Protein AF-U4Q9U6-F1 (afdb_monomer_lite)

Secondary structure (DSSP, 8-state):
-HHHHHHHHHHHHHHHHHHHHH-SSS----EE-SS--TTS-HHHHHTT-SS-EEEE---TT--THHHHHHHHHHHHTTTS--EEEEE-SS--SSSSS-PPPPGGGS--TTSPPGGGTS---GGG--

InterPro domains:
  IPR003476 Glycoside hydrolase, family 42 [PTHR36447] (1-100)
  IPR013529 Glycoside hydrolase, family 42, N-terminal [PF02449] (2-102)
  IPR017853 Glycoside hydrolase superfamily [SSF51445] (2-108)

Radius of gyration: 16.62 Å; chains: 1; bounding box: 38×32×39 Å

pLDDT: mean 76.42, std 20.04, range [26.92, 95.5]

Foldseek 3Di:
DPVQQVVVLVVLVVVVVVVCVVPVQDFDEDEDEADDPPRHDLLVNLVRGRAYEYEDDADPPHDPVRVVVVCVVSCVSPVDDHHDPYDDQFFDDPDPDTHGDDPCVQPPPPDDRVVVVNPPPPPPRD

Sequence (126 aa):
MRFQSESLQNLFKMEKQIIKKHDSETPVTTNFHSLPNKMIDYQKWAKDQDIISYDSYPTYDAPTYKPAFLYDLMRSLKHQPFMLMESAPSQVNWQPYSPLRDLDKWRQPNCRPWWLMVQIPFNSFN

Organism: NCBI:txid1226335

Structure (mmCIF, N/CA/C/O backbone):
data_AF-U4Q9U6-F1
#
_entry.id   AF-U4Q9U6-F1
#
loop_
_atom_site.group_PDB
_atom_site.id
_atom_site.type_symbol
_atom_site.label_atom_id
_atom_site.label_alt_id
_atom_site.label_comp_id
_atom_site.label_asym_id
_atom_site.label_entity_id
_atom_site.label_seq_id
_atom_site.pdbx_PDB_ins_code
_atom_site.Cartn_x
_atom_site.Cartn_y
_atom_site.Cartn_z
_atom_site.occupancy
_atom_site.B_iso_or_equiv
_atom_site.auth_seq_id
_atom_site.auth_comp_id
_atom_site.auth_asym_id
_atom_site.auth_atom_id
_atom_site.pdbx_PDB_model_num
ATOM 1 N N . MET A 1 1 ? 13.222 6.110 7.946 1.00 74.69 1 MET A N 1
ATOM 2 C CA . MET A 1 1 ? 13.243 7.306 8.824 1.00 74.69 1 MET A CA 1
ATOM 3 C C . MET A 1 1 ? 12.017 7.243 9.723 1.00 74.69 1 MET A C 1
ATOM 5 O O . MET A 1 1 ? 10.919 7.241 9.190 1.00 74.69 1 MET A O 1
ATOM 9 N N . ARG A 1 2 ? 12.169 7.101 11.048 1.00 83.62 2 ARG A N 1
ATOM 10 C CA . ARG A 1 2 ? 11.026 6.794 11.938 1.00 83.62 2 ARG A CA 1
ATOM 11 C C . ARG A 1 2 ? 10.046 7.962 12.071 1.00 83.62 2 ARG A C 1
ATOM 13 O O . ARG A 1 2 ? 8.875 7.796 11.764 1.00 83.62 2 ARG A O 1
ATOM 20 N N . PHE A 1 3 ? 10.551 9.145 12.419 1.00 89.12 3 PHE A N 1
ATOM 21 C CA . PHE A 1 3 ? 9.732 10.343 12.629 1.00 89.12 3 PHE A CA 1
ATOM 22 C C . PHE A 1 3 ? 8.838 10.682 11.425 1.00 89.12 3 PHE A C 1
ATOM 24 O O . PHE A 1 3 ? 7.641 10.871 11.582 1.00 89.12 3 PHE A O 1
ATOM 31 N N . GLN A 1 4 ? 9.391 10.686 10.209 1.00 88.94 4 GLN A N 1
ATOM 32 C CA . GLN A 1 4 ? 8.625 11.002 8.998 1.00 88.94 4 GLN A CA 1
ATOM 33 C C . GLN A 1 4 ? 7.482 10.005 8.750 1.00 88.94 4 GLN A C 1
ATOM 35 O O . GLN A 1 4 ? 6.357 10.419 8.472 1.00 88.94 4 GLN A O 1
ATOM 40 N N . SER A 1 5 ? 7.759 8.704 8.892 1.00 88.94 5 SER A N 1
ATOM 41 C CA . SER A 1 5 ? 6.745 7.654 8.749 1.00 88.94 5 SER A CA 1
ATOM 42 C C . SER A 1 5 ? 5.615 7.817 9.766 1.00 88.94 5 SER A C 1
ATOM 44 O O . SER A 1 5 ? 4.462 7.556 9.439 1.00 88.94 5 SER A O 1
ATOM 46 N N . GLU A 1 6 ? 5.940 8.218 10.997 1.00 91.25 6 GLU A N 1
ATOM 47 C CA . GLU A 1 6 ? 4.964 8.421 12.072 1.00 91.25 6 GLU A CA 1
ATOM 48 C C . GLU A 1 6 ? 4.131 9.683 11.869 1.00 91.25 6 GLU A C 1
ATOM 50 O O . GLU A 1 6 ? 2.918 9.643 12.048 1.00 91.25 6 GLU A O 1
ATOM 55 N N . SER A 1 7 ? 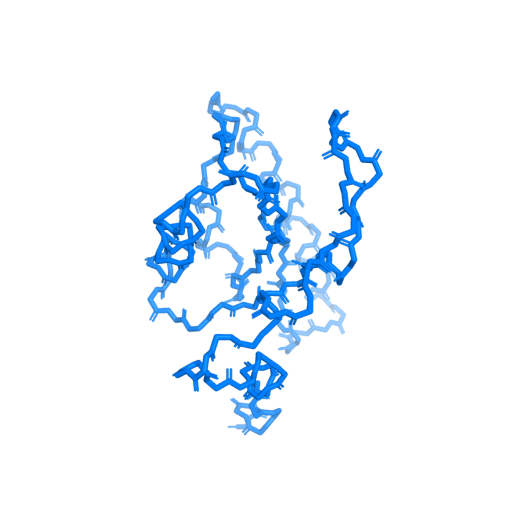4.747 10.779 11.427 1.00 92.69 7 SER A N 1
ATOM 56 C CA . SER A 1 7 ? 4.030 12.016 11.110 1.00 92.69 7 SER A CA 1
ATOM 57 C C . SER A 1 7 ? 3.007 11.810 9.989 1.00 92.69 7 SER A C 1
ATOM 59 O O . SER A 1 7 ? 1.859 12.226 10.129 1.00 92.69 7 SER A O 1
ATOM 61 N N . LEU A 1 8 ? 3.382 11.102 8.916 1.00 91.94 8 LEU A N 1
ATOM 62 C CA . LEU A 1 8 ? 2.454 10.744 7.835 1.00 91.94 8 LEU A CA 1
ATOM 63 C C . LEU A 1 8 ? 1.349 9.789 8.323 1.00 91.94 8 LEU A C 1
ATOM 65 O O . LEU A 1 8 ? 0.185 9.955 7.970 1.00 91.94 8 LEU A O 1
ATOM 69 N N . GLN A 1 9 ? 1.692 8.823 9.180 1.00 92.00 9 GLN A N 1
ATOM 70 C CA . GLN A 1 9 ? 0.720 7.887 9.753 1.00 92.00 9 GLN A CA 1
ATOM 71 C C . GLN A 1 9 ? -0.311 8.607 10.630 1.00 92.00 9 GLN A C 1
ATOM 73 O O . GLN A 1 9 ? -1.495 8.275 10.608 1.00 92.00 9 GLN A O 1
ATOM 78 N N . ASN A 1 10 ? 0.126 9.598 11.406 1.00 93.31 10 ASN A N 1
ATOM 79 C CA . ASN A 1 10 ? -0.758 10.403 12.241 1.00 93.31 10 ASN A CA 1
ATOM 80 C C . ASN A 1 10 ? -1.704 11.263 11.398 1.00 93.31 10 ASN A C 1
ATOM 82 O O . ASN A 1 10 ? -2.874 11.389 11.754 1.00 93.31 10 ASN A O 1
ATOM 86 N N . LEU A 1 11 ? -1.229 11.799 10.268 1.00 94.31 11 LEU A N 1
ATOM 87 C CA . LEU A 1 11 ? -2.078 12.521 9.321 1.00 94.31 11 LEU A CA 1
ATOM 88 C C . LEU A 1 11 ? -3.176 11.611 8.757 1.00 94.31 11 LEU A C 1
ATOM 90 O O . LEU A 1 11 ? -4.353 11.938 8.880 1.00 94.31 11 LEU A O 1
ATOM 94 N N . PHE A 1 12 ? -2.803 10.422 8.276 1.00 93.50 12 PHE A N 1
ATOM 95 C CA . PHE A 1 12 ? -3.7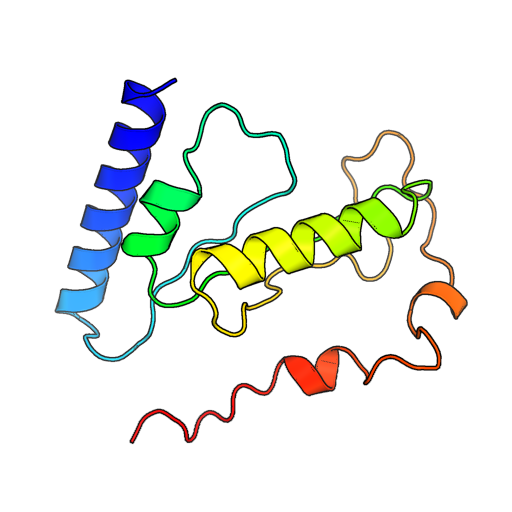61 9.423 7.796 1.00 93.50 12 PHE A CA 1
ATOM 96 C C . PHE A 1 12 ? -4.812 9.065 8.860 1.00 93.50 12 PHE A C 1
ATOM 98 O O . PHE A 1 12 ? -6.003 8.966 8.568 1.00 93.50 12 PHE A O 1
ATOM 105 N N . LYS A 1 13 ? -4.401 8.905 10.126 1.00 93.56 13 LYS A N 1
ATOM 106 C CA . LYS A 1 13 ? -5.331 8.643 11.238 1.00 93.56 13 LYS A CA 1
ATOM 107 C C . LYS A 1 13 ? -6.309 9.785 11.466 1.00 93.56 13 LYS A C 1
ATOM 109 O O . LYS A 1 13 ? -7.487 9.514 11.689 1.00 93.56 13 LYS A O 1
ATOM 114 N N . MET A 1 14 ? -5.839 11.031 11.426 1.00 95.50 14 MET A N 1
ATOM 115 C CA . MET A 1 14 ? -6.709 12.201 11.567 1.00 95.50 14 MET A CA 1
ATOM 116 C C . MET A 1 14 ? -7.731 12.268 10.432 1.00 95.50 14 MET A C 1
ATOM 118 O O . MET A 1 14 ? -8.921 12.414 10.701 1.00 95.50 14 MET A O 1
ATOM 122 N N . GLU A 1 15 ? -7.297 12.090 9.185 1.00 94.25 15 GLU A N 1
ATOM 123 C CA . GLU A 1 15 ? -8.185 12.073 8.015 1.00 94.25 15 GLU A CA 1
ATOM 124 C C . GLU A 1 15 ? -9.225 10.952 8.124 1.00 94.25 15 GLU A C 1
ATOM 126 O O . GLU A 1 15 ? -10.427 11.203 8.025 1.00 94.25 15 GLU A O 1
ATOM 131 N N . LYS A 1 16 ? -8.785 9.729 8.449 1.00 93.00 16 LYS A N 1
ATOM 132 C CA . LYS A 1 16 ? -9.673 8.582 8.677 1.00 93.00 16 LYS A CA 1
ATOM 133 C C . LYS A 1 16 ? -10.687 8.850 9.790 1.00 93.00 16 LYS A C 1
ATOM 135 O O . LYS A 1 16 ? -11.851 8.490 9.648 1.00 93.00 16 LYS A O 1
ATOM 140 N N . GLN A 1 17 ? -10.276 9.475 10.894 1.00 93.25 17 GLN A N 1
ATOM 141 C CA . GLN A 1 17 ? -11.187 9.830 11.986 1.00 93.25 17 GLN A CA 1
ATOM 142 C C . GLN A 1 17 ? -12.229 10.864 11.560 1.00 93.25 17 GLN A C 1
ATOM 144 O O . GLN A 1 17 ? -13.373 10.769 11.992 1.00 93.25 17 GLN A O 1
ATOM 149 N N . ILE A 1 18 ? -11.856 11.840 10.731 1.00 94.06 18 ILE A N 1
ATOM 150 C CA . ILE A 1 18 ? -12.793 12.838 10.203 1.00 94.06 18 ILE A CA 1
ATOM 151 C C . ILE A 1 18 ? -13.814 12.166 9.282 1.00 94.06 18 ILE A C 1
ATOM 153 O O . ILE A 1 18 ? -15.009 12.378 9.468 1.00 94.06 18 ILE A O 1
ATOM 157 N N . ILE A 1 19 ? -13.368 11.304 8.363 1.00 92.19 19 ILE A N 1
ATOM 158 C CA . ILE A 1 19 ? -14.259 10.539 7.476 1.00 92.19 19 ILE A CA 1
ATOM 159 C C . ILE A 1 19 ? -15.225 9.684 8.307 1.00 92.19 19 ILE A C 1
ATOM 161 O O . ILE A 1 19 ? -16.436 9.762 8.111 1.00 92.19 19 ILE A O 1
ATOM 165 N N . LYS A 1 20 ? -14.715 8.974 9.323 1.00 92.38 20 LYS A N 1
ATOM 166 C CA . LYS A 1 20 ? -15.529 8.116 10.199 1.00 92.38 20 LYS A CA 1
ATOM 167 C C . LYS A 1 20 ? -16.590 8.838 11.028 1.00 92.38 20 LYS A C 1
ATOM 169 O O . LYS A 1 20 ? -17.515 8.187 11.502 1.00 92.38 20 LYS A O 1
ATOM 174 N N . LYS A 1 21 ? -16.484 10.159 11.219 1.00 93.75 21 LYS A N 1
ATOM 175 C CA . LYS A 1 21 ? -17.549 10.952 11.862 1.00 93.75 21 LYS A CA 1
ATOM 176 C C . LYS A 1 21 ? -18.781 11.107 10.971 1.00 93.75 21 LYS A C 1
ATOM 178 O O . LYS A 1 21 ? -19.863 11.338 11.498 1.00 93.75 21 LYS A O 1
ATOM 183 N N . HIS A 1 22 ? -18.604 11.025 9.655 1.00 93.94 22 HIS A N 1
ATOM 184 C CA . HIS A 1 22 ? -19.671 11.194 8.671 1.00 93.94 22 HIS A CA 1
ATOM 185 C C . HIS A 1 22 ? -20.123 9.865 8.061 1.00 93.94 22 HIS A C 1
ATOM 187 O O . HIS A 1 22 ? -21.295 9.732 7.727 1.00 93.94 22 HIS A O 1
ATOM 193 N N . ASP A 1 23 ? -19.220 8.891 7.954 1.00 91.94 23 ASP A N 1
ATOM 194 C CA . ASP A 1 23 ? -19.501 7.548 7.452 1.00 91.94 23 ASP A CA 1
ATOM 195 C C . ASP A 1 23 ? -18.683 6.516 8.237 1.00 91.94 23 ASP A C 1
ATOM 197 O O . ASP A 1 23 ? -17.465 6.404 8.085 1.00 91.94 23 ASP A O 1
ATOM 201 N N . SER A 1 24 ? -19.358 5.781 9.120 1.00 89.75 24 SER A N 1
ATOM 202 C CA . SER A 1 24 ? -18.727 4.796 9.997 1.00 89.75 24 SER A CA 1
ATOM 203 C C . SER A 1 24 ? -18.519 3.424 9.355 1.00 89.75 24 SER A C 1
ATOM 205 O O . SER A 1 24 ? -17.745 2.634 9.902 1.00 89.75 24 SER A O 1
ATOM 207 N N . GLU A 1 25 ? -19.205 3.127 8.250 1.00 90.50 25 GLU A N 1
ATOM 208 C CA . GLU A 1 25 ? -19.289 1.776 7.683 1.00 90.50 25 GLU A CA 1
ATOM 209 C C . GLU A 1 25 ? -18.317 1.569 6.517 1.00 90.50 25 GLU A C 1
ATOM 211 O O . GLU A 1 25 ? -17.746 0.485 6.378 1.00 90.50 25 GLU A O 1
ATOM 216 N N . THR A 1 26 ? -18.062 2.607 5.716 1.00 91.06 26 THR A N 1
ATOM 217 C CA . THR A 1 26 ? -17.212 2.482 4.525 1.00 91.06 26 THR A CA 1
ATOM 218 C C . THR A 1 26 ? -15.739 2.206 4.883 1.00 91.06 26 THR A C 1
ATOM 220 O O . THR A 1 26 ? -15.139 2.926 5.692 1.00 91.06 26 THR A O 1
ATOM 223 N N . PRO A 1 27 ? -15.096 1.187 4.270 1.00 89.56 27 PRO A N 1
ATOM 224 C CA . PRO A 1 27 ? -13.692 0.874 4.522 1.00 89.56 27 PRO A CA 1
ATOM 225 C C . PRO A 1 27 ? -12.755 1.953 3.962 1.00 89.56 27 PRO A C 1
ATOM 227 O O . PRO A 1 27 ? -12.894 2.391 2.822 1.00 89.56 27 PRO A O 1
ATOM 230 N N . VAL A 1 28 ? -11.736 2.330 4.740 1.00 90.06 28 VAL A N 1
ATOM 231 C CA . VAL A 1 28 ? -10.748 3.348 4.353 1.00 90.06 28 VAL A CA 1
ATOM 232 C C . VAL A 1 28 ? -9.415 2.693 3.993 1.00 90.06 28 VAL A C 1
ATOM 234 O O . VAL A 1 28 ? -8.861 1.886 4.752 1.00 90.06 28 VAL A O 1
ATOM 237 N N . THR A 1 29 ? -8.869 3.078 2.840 1.00 91.31 29 THR A N 1
ATOM 238 C CA . THR A 1 29 ? -7.579 2.607 2.324 1.00 91.31 29 THR A CA 1
ATOM 239 C C . THR A 1 29 ? -6.751 3.766 1.764 1.00 91.31 29 THR A C 1
ATOM 241 O O . THR A 1 29 ? -7.283 4.830 1.462 1.00 91.31 29 THR A O 1
ATOM 244 N N . THR A 1 30 ? -5.442 3.561 1.636 1.00 89.69 30 THR A N 1
ATOM 245 C CA . THR A 1 30 ? -4.552 4.410 0.835 1.00 89.69 30 THR A CA 1
ATOM 246 C C . THR A 1 30 ? -3.562 3.513 0.105 1.00 89.69 30 THR A C 1
ATOM 248 O O . THR A 1 30 ? -3.065 2.534 0.671 1.00 89.69 30 THR A O 1
ATOM 251 N N . ASN A 1 31 ? -3.346 3.831 -1.165 1.00 88.75 31 ASN A N 1
ATOM 252 C CA . ASN A 1 31 ? -2.574 3.048 -2.110 1.00 88.75 31 ASN A CA 1
ATOM 253 C C . ASN A 1 31 ? -1.089 3.030 -1.749 1.00 88.75 31 ASN A C 1
ATOM 255 O O . ASN A 1 31 ? -0.427 4.062 -1.640 1.00 88.75 31 ASN A O 1
ATOM 259 N N . PHE A 1 32 ? -0.544 1.824 -1.588 1.00 87.06 32 PHE A N 1
ATOM 260 C CA . PHE A 1 32 ? 0.896 1.630 -1.520 1.00 87.06 32 PHE A CA 1
ATOM 261 C C . PHE A 1 32 ? 1.502 1.578 -2.912 1.00 87.06 32 PHE A C 1
ATOM 263 O O . PHE A 1 32 ? 0.945 0.998 -3.838 1.00 87.06 32 PHE A O 1
ATOM 270 N N . HIS A 1 33 ? 2.721 2.088 -3.023 1.00 82.00 33 HIS A N 1
ATOM 271 C CA . HIS A 1 33 ? 3.491 2.041 -4.256 1.00 82.00 33 HIS A CA 1
ATOM 272 C C . HIS A 1 33 ? 4.700 1.098 -4.134 1.00 82.00 33 HIS A C 1
ATOM 274 O O . HIS A 1 33 ? 5.144 0.734 -3.036 1.00 82.00 33 HIS A O 1
ATOM 280 N N . SER A 1 34 ? 5.242 0.696 -5.290 1.00 64.62 34 SER A N 1
ATOM 281 C CA . SER A 1 34 ? 6.378 -0.232 -5.413 1.00 64.62 34 SER A CA 1
ATOM 282 C C . SER A 1 34 ? 7.614 0.148 -4.581 1.00 64.62 34 SER A C 1
ATOM 284 O O . SER A 1 34 ? 7.928 1.324 -4.384 1.00 64.62 34 SER A O 1
ATOM 286 N N . LEU A 1 35 ? 8.323 -0.892 -4.116 1.00 64.62 35 LEU A N 1
ATOM 287 C CA . LEU A 1 35 ? 9.542 -0.844 -3.292 1.00 64.62 35 LEU A CA 1
ATOM 288 C C . LEU A 1 35 ? 10.729 -0.145 -3.992 1.00 64.62 35 LEU A C 1
ATOM 290 O O . LEU A 1 35 ? 10.818 -0.220 -5.218 1.00 64.62 35 LEU A O 1
ATOM 294 N N . PRO A 1 36 ? 11.702 0.432 -3.244 1.00 52.97 36 PRO A N 1
ATOM 295 C CA . PRO A 1 36 ? 11.898 0.386 -1.792 1.00 52.97 36 PRO A CA 1
ATOM 296 C C . PRO A 1 36 ? 11.661 1.758 -1.139 1.00 52.97 36 PRO A C 1
ATOM 298 O O . PRO A 1 36 ? 12.586 2.565 -1.010 1.00 52.97 36 PRO A O 1
ATOM 301 N N . ASN A 1 37 ? 10.441 2.022 -0.661 1.00 64.00 37 ASN A N 1
ATOM 302 C CA . ASN A 1 37 ? 10.202 3.229 0.123 1.00 64.00 37 ASN A CA 1
ATOM 303 C C . ASN A 1 37 ? 10.742 3.059 1.555 1.00 64.00 37 ASN A C 1
ATOM 305 O O . ASN A 1 37 ? 10.020 2.697 2.476 1.00 64.00 37 ASN A O 1
ATOM 309 N N . LYS A 1 38 ? 12.033 3.351 1.765 1.00 69.69 38 LYS A N 1
ATOM 310 C CA . LYS A 1 38 ? 12.666 3.375 3.103 1.00 69.69 38 LYS A CA 1
ATOM 311 C C . LYS A 1 38 ? 12.069 4.440 4.045 1.00 69.69 38 LYS A C 1
ATOM 313 O O . LYS A 1 38 ? 12.468 4.527 5.215 1.00 69.69 38 LYS A O 1
ATOM 318 N N . MET A 1 39 ? 11.190 5.305 3.537 1.00 77.62 39 MET A N 1
ATOM 319 C CA . MET A 1 39 ? 10.580 6.390 4.300 1.00 77.62 39 MET A CA 1
ATOM 320 C C . MET A 1 39 ? 9.321 5.945 5.043 1.00 77.62 39 MET A C 1
ATOM 322 O O . MET A 1 39 ? 9.021 6.552 6.066 1.00 77.62 39 MET A O 1
ATOM 326 N N . ILE A 1 40 ? 8.637 4.887 4.590 1.00 83.94 40 ILE A N 1
ATOM 327 C CA . ILE A 1 40 ? 7.348 4.448 5.142 1.00 83.94 40 ILE A CA 1
ATOM 328 C C . ILE A 1 40 ? 7.441 3.002 5.636 1.00 83.94 40 ILE A C 1
ATOM 330 O O . ILE A 1 40 ? 7.889 2.107 4.923 1.00 83.94 40 ILE A O 1
ATOM 334 N N . ASP A 1 41 ? 6.996 2.768 6.869 1.00 87.88 41 ASP A N 1
ATOM 335 C CA . ASP A 1 41 ? 6.870 1.429 7.446 1.00 87.88 41 ASP A CA 1
ATOM 336 C C . ASP A 1 41 ? 5.513 0.800 7.086 1.00 87.88 41 ASP A C 1
ATOM 338 O O . ASP A 1 41 ? 4.502 1.035 7.754 1.00 87.88 41 ASP A O 1
ATOM 342 N N . TYR A 1 42 ? 5.489 -0.022 6.033 1.00 87.12 42 TYR A N 1
ATOM 343 C CA . TYR A 1 42 ? 4.265 -0.676 5.549 1.00 87.12 42 TYR A CA 1
ATOM 344 C C . TYR A 1 42 ? 3.637 -1.626 6.576 1.00 87.12 42 TYR A C 1
ATOM 346 O O . TYR A 1 42 ? 2.414 -1.729 6.631 1.00 87.12 42 TYR A O 1
ATOM 354 N N . GLN A 1 43 ? 4.430 -2.281 7.433 1.00 87.75 43 GLN A N 1
ATOM 355 C CA . GLN A 1 43 ? 3.889 -3.180 8.459 1.00 87.75 43 GLN A CA 1
ATOM 356 C C . GLN A 1 43 ? 3.160 -2.401 9.553 1.00 87.75 43 GLN A C 1
ATOM 358 O O . GLN A 1 43 ? 2.106 -2.827 10.029 1.00 87.75 43 GLN A O 1
ATOM 363 N N . LYS A 1 44 ? 3.706 -1.247 9.954 1.00 89.06 44 LYS A N 1
ATOM 364 C CA . LYS A 1 44 ? 3.049 -0.370 10.928 1.00 89.06 44 LYS A CA 1
ATOM 365 C C . LYS A 1 44 ? 1.782 0.257 10.339 1.00 89.06 44 LYS A C 1
ATOM 367 O O . LYS A 1 44 ? 0.770 0.312 11.031 1.00 89.06 44 LYS A O 1
ATOM 372 N N . TRP A 1 45 ? 1.826 0.678 9.074 1.00 89.56 45 TRP A N 1
ATOM 373 C CA . TRP A 1 45 ? 0.700 1.302 8.369 1.00 89.56 45 TRP A CA 1
ATOM 374 C C . TRP A 1 45 ? -0.460 0.345 8.091 1.00 89.56 45 TRP A C 1
ATOM 376 O O . TRP A 1 45 ? -1.619 0.713 8.278 1.00 89.56 45 TRP A O 1
ATOM 386 N N . ALA A 1 46 ? -0.164 -0.902 7.719 1.00 89.44 46 ALA A N 1
ATOM 387 C CA . ALA A 1 46 ? -1.172 -1.924 7.438 1.00 89.44 46 ALA A CA 1
ATOM 388 C C . ALA A 1 46 ? -2.142 -2.170 8.612 1.00 89.44 46 ALA A C 1
ATOM 390 O O . ALA A 1 46 ? -3.287 -2.576 8.412 1.00 89.44 46 ALA A O 1
ATOM 391 N N . LYS A 1 47 ? -1.716 -1.898 9.852 1.00 89.75 47 LYS A N 1
ATOM 392 C CA . LYS A 1 47 ? -2.571 -2.038 11.041 1.00 89.75 47 LYS A CA 1
ATOM 393 C C . LYS A 1 47 ? -3.701 -1.010 11.086 1.00 89.75 47 LYS A C 1
ATOM 395 O O . LYS A 1 47 ? -4.768 -1.325 11.599 1.00 89.75 47 LYS A O 1
ATOM 400 N N . ASP A 1 48 ? -3.482 0.186 10.543 1.00 90.38 48 ASP A N 1
ATOM 401 C CA . ASP A 1 48 ? -4.436 1.295 10.630 1.00 90.38 48 ASP A CA 1
ATOM 402 C C . ASP A 1 48 ? -5.376 1.392 9.418 1.00 90.38 48 ASP A C 1
ATOM 404 O O . ASP A 1 48 ? -6.426 2.033 9.501 1.00 90.38 48 ASP A O 1
ATOM 408 N N . GLN A 1 49 ? -5.027 0.763 8.295 1.00 88.94 49 GLN A N 1
ATOM 409 C CA . GLN A 1 49 ? -5.869 0.675 7.096 1.00 88.94 49 GLN A CA 1
ATOM 410 C C . GLN A 1 49 ? -6.879 -0.467 7.216 1.00 88.94 49 GLN A C 1
ATOM 412 O O . GLN A 1 49 ? -6.550 -1.513 7.768 1.00 88.94 49 GLN A O 1
ATOM 417 N N . ASP A 1 50 ? -8.088 -0.322 6.672 1.00 89.38 50 ASP A N 1
ATOM 418 C CA . ASP A 1 50 ? -9.084 -1.406 6.718 1.00 89.38 50 ASP A CA 1
ATOM 419 C C . ASP A 1 50 ? -8.774 -2.460 5.638 1.00 89.38 50 ASP A C 1
ATOM 421 O O . ASP A 1 50 ? -8.634 -3.651 5.930 1.00 89.38 50 ASP A O 1
ATOM 425 N N . ILE A 1 51 ? -8.526 -1.997 4.410 1.00 90.06 51 ILE A N 1
ATOM 426 C CA . ILE A 1 51 ? -8.135 -2.809 3.251 1.00 90.06 51 ILE A CA 1
ATOM 427 C C . ILE A 1 51 ? -6.772 -2.325 2.752 1.00 90.06 51 ILE A C 1
ATOM 429 O O . ILE A 1 51 ? -6.506 -1.124 2.747 1.00 90.06 51 ILE A O 1
ATOM 433 N N . ILE A 1 52 ? -5.907 -3.249 2.332 1.00 90.81 52 ILE A N 1
ATOM 434 C CA . ILE A 1 52 ? -4.635 -2.897 1.690 1.00 90.81 52 ILE A CA 1
ATOM 435 C C . ILE A 1 52 ? -4.904 -2.619 0.220 1.00 90.81 52 ILE A C 1
ATOM 437 O O . ILE A 1 52 ? -5.498 -3.460 -0.455 1.00 90.81 52 ILE A O 1
ATOM 441 N N . SER A 1 53 ? -4.443 -1.475 -0.273 1.00 90.00 53 SER A N 1
ATOM 442 C CA . SER A 1 53 ? -4.434 -1.165 -1.697 1.00 90.00 53 SER A CA 1
ATOM 443 C C . SER A 1 53 ? -3.016 -1.005 -2.232 1.00 90.00 53 SER A C 1
ATOM 445 O O . SER A 1 53 ? -2.104 -0.623 -1.498 1.00 90.00 53 SER A O 1
ATOM 447 N N . TYR A 1 54 ? -2.821 -1.338 -3.505 1.00 89.25 54 TYR A N 1
ATOM 448 C CA . TYR A 1 54 ? -1.508 -1.345 -4.141 1.00 89.25 54 TYR A CA 1
ATOM 449 C C . TYR A 1 54 ? -1.560 -0.870 -5.596 1.00 89.25 54 TYR A C 1
ATOM 451 O O . TYR A 1 54 ? -2.488 -1.221 -6.327 1.00 89.25 54 TYR A O 1
ATOM 459 N N . ASP A 1 55 ? -0.510 -0.162 -6.007 1.00 88.31 55 ASP A N 1
ATOM 460 C CA . ASP A 1 55 ? -0.299 0.326 -7.367 1.00 88.31 55 ASP A CA 1
ATOM 461 C C . ASP A 1 55 ? 0.832 -0.445 -8.049 1.00 88.31 55 ASP A C 1
ATOM 463 O O . ASP A 1 55 ? 1.993 -0.425 -7.617 1.00 88.31 55 ASP A O 1
ATOM 467 N N . SER A 1 56 ? 0.502 -1.115 -9.154 1.00 85.56 56 SER A N 1
ATOM 468 C CA . SER A 1 56 ? 1.435 -1.976 -9.880 1.00 85.56 56 SER A CA 1
ATOM 469 C C . SER A 1 56 ? 1.827 -1.382 -11.229 1.00 85.56 56 SER A C 1
ATOM 471 O O . SER A 1 56 ? 1.114 -1.485 -12.231 1.00 85.56 56 SER A O 1
ATOM 473 N N . TYR A 1 57 ? 3.035 -0.821 -11.262 1.00 84.56 57 TYR A N 1
ATOM 474 C CA . TYR A 1 57 ? 3.675 -0.289 -12.464 1.00 84.56 57 TYR A CA 1
ATOM 475 C C . TYR A 1 57 ? 5.040 -0.956 -12.701 1.00 84.56 57 TYR A C 1
ATOM 477 O O . TYR A 1 57 ? 6.081 -0.328 -12.492 1.00 84.56 57 TYR A O 1
ATOM 485 N N . PRO A 1 58 ? 5.078 -2.243 -13.098 1.00 79.62 58 PRO A N 1
ATOM 486 C CA . PRO A 1 58 ? 6.333 -2.904 -13.440 1.00 79.62 58 PRO A CA 1
ATOM 487 C C . PRO A 1 58 ? 6.983 -2.223 -14.651 1.00 79.62 58 PRO A C 1
ATOM 489 O O . PRO A 1 58 ? 6.284 -1.792 -15.574 1.00 79.62 58 PRO A O 1
ATOM 492 N N . THR A 1 59 ? 8.315 -2.136 -14.658 1.00 79.00 59 THR A N 1
ATOM 493 C CA . THR A 1 59 ? 9.059 -1.712 -15.851 1.00 79.00 59 THR A CA 1
ATOM 494 C C . THR A 1 59 ? 8.902 -2.749 -16.958 1.00 79.00 59 THR A C 1
ATOM 496 O O . THR A 1 59 ? 8.622 -3.922 -16.696 1.00 79.00 59 THR A O 1
ATOM 499 N N . TYR A 1 60 ? 9.060 -2.330 -18.212 1.00 72.25 60 TYR A N 1
ATOM 500 C CA . TYR A 1 60 ? 8.868 -3.209 -19.370 1.00 72.25 60 TYR A CA 1
ATOM 501 C C . TYR A 1 60 ? 9.728 -4.489 -19.336 1.00 72.25 60 TYR A C 1
ATOM 503 O O . TYR A 1 60 ? 9.285 -5.556 -19.771 1.00 72.25 60 TYR A O 1
ATOM 511 N N . ASP A 1 61 ? 10.939 -4.369 -18.799 1.00 77.25 61 ASP A N 1
ATOM 512 C CA . ASP A 1 61 ? 11.965 -5.401 -18.651 1.00 77.25 61 ASP A CA 1
ATOM 513 C C . ASP A 1 61 ? 11.962 -6.074 -17.264 1.00 77.25 61 ASP A C 1
ATOM 515 O O . ASP A 1 61 ? 12.842 -6.883 -16.959 1.00 77.25 61 ASP A O 1
ATOM 519 N N . ALA A 1 62 ? 10.991 -5.751 -16.402 1.00 77.19 62 ALA A N 1
ATOM 520 C CA . ALA A 1 62 ? 10.930 -6.311 -15.063 1.00 77.19 62 ALA A CA 1
ATOM 521 C C . ALA A 1 62 ? 10.743 -7.839 -15.123 1.00 77.19 62 ALA A C 1
ATOM 523 O O . ALA A 1 62 ? 9.772 -8.323 -15.712 1.00 77.19 62 ALA A O 1
ATOM 524 N N . PRO A 1 63 ? 11.613 -8.621 -14.463 1.00 83.94 63 PRO A N 1
ATOM 525 C CA . PRO A 1 63 ? 11.436 -10.062 -14.393 1.00 83.94 63 PRO A CA 1
ATOM 526 C C . PRO A 1 63 ? 10.202 -10.418 -13.556 1.00 83.94 63 PRO A C 1
ATOM 528 O O . PRO A 1 63 ? 9.929 -9.785 -12.533 1.00 83.94 63 PRO A O 1
ATOM 531 N N . THR A 1 64 ? 9.490 -11.476 -13.952 1.00 81.44 64 THR A N 1
ATOM 532 C CA . THR A 1 64 ? 8.182 -11.882 -13.400 1.00 81.44 64 THR A CA 1
ATOM 533 C C . THR A 1 64 ? 8.177 -12.111 -11.884 1.00 81.44 64 THR A C 1
ATOM 535 O O . THR A 1 64 ? 7.156 -11.900 -11.233 1.00 81.44 64 THR A O 1
ATOM 538 N N . TYR A 1 65 ? 9.314 -12.489 -11.290 1.00 84.56 65 TYR A N 1
ATOM 539 C CA . TYR A 1 65 ? 9.411 -12.711 -9.845 1.00 84.56 65 TYR A CA 1
ATOM 540 C C . TYR A 1 65 ? 9.249 -11.423 -9.020 1.00 84.56 65 TYR A C 1
ATOM 542 O O . TYR A 1 65 ? 8.794 -11.492 -7.883 1.00 84.56 65 TYR A O 1
ATOM 550 N N . LYS A 1 66 ? 9.597 -10.243 -9.561 1.00 83.88 66 LYS A N 1
ATOM 551 C CA . LYS A 1 66 ? 9.493 -8.965 -8.833 1.00 83.88 66 LYS A CA 1
ATOM 552 C C . LYS A 1 66 ? 8.043 -8.582 -8.516 1.00 83.88 66 LYS A C 1
ATOM 554 O O . LYS A 1 66 ? 7.755 -8.367 -7.341 1.00 83.88 66 LYS A O 1
ATOM 559 N N . PRO A 1 67 ? 7.120 -8.501 -9.497 1.00 84.00 67 PRO A N 1
ATOM 560 C CA . PRO A 1 67 ? 5.720 -8.223 -9.197 1.00 84.00 67 PRO A CA 1
ATOM 561 C C . PRO A 1 67 ? 5.081 -9.342 -8.368 1.00 84.00 67 PRO A C 1
ATOM 563 O O . PRO A 1 67 ? 4.325 -9.034 -7.456 1.00 84.00 67 PRO A O 1
ATOM 566 N N . ALA A 1 68 ? 5.432 -10.614 -8.603 1.00 86.75 68 ALA A N 1
ATOM 567 C CA . ALA A 1 68 ? 4.939 -11.725 -7.783 1.00 86.75 68 ALA A CA 1
ATOM 568 C C . ALA A 1 68 ? 5.313 -11.555 -6.298 1.00 86.75 68 ALA A C 1
ATOM 570 O O . ALA A 1 68 ? 4.444 -11.617 -5.432 1.00 86.75 68 ALA A O 1
ATOM 571 N N . PHE A 1 69 ? 6.579 -11.235 -6.013 1.00 88.12 69 PHE A N 1
ATOM 572 C CA . PHE A 1 69 ? 7.050 -10.940 -4.660 1.00 88.12 69 PHE A CA 1
ATOM 573 C C . PHE A 1 69 ? 6.314 -9.751 -4.028 1.00 88.12 69 PHE A C 1
ATOM 575 O O . PHE A 1 69 ? 5.954 -9.802 -2.855 1.00 88.12 69 PHE A O 1
ATOM 582 N N . LEU A 1 70 ? 6.070 -8.683 -4.793 1.00 88.19 70 LEU A N 1
ATOM 583 C CA . LEU A 1 70 ? 5.347 -7.507 -4.302 1.00 88.19 70 LEU A CA 1
ATOM 584 C C . LEU A 1 70 ? 3.889 -7.837 -3.965 1.00 88.19 70 LEU A C 1
ATOM 586 O O . LEU A 1 70 ? 3.398 -7.409 -2.923 1.00 88.19 70 LEU A O 1
ATOM 590 N N . TYR A 1 71 ? 3.216 -8.637 -4.789 1.00 88.94 71 TYR A N 1
ATOM 591 C CA . TYR A 1 71 ? 1.854 -9.087 -4.508 1.00 88.94 71 TYR A CA 1
ATOM 592 C C . TYR A 1 71 ? 1.786 -9.972 -3.261 1.00 88.94 71 TYR A C 1
ATOM 594 O O . TYR A 1 71 ? 0.905 -9.775 -2.420 1.00 88.94 71 TYR A O 1
ATOM 602 N N . ASP A 1 72 ? 2.735 -10.896 -3.089 1.00 89.56 72 ASP A N 1
ATOM 603 C CA . ASP A 1 72 ? 2.821 -11.704 -1.870 1.00 89.56 72 ASP A CA 1
ATOM 604 C C . ASP A 1 72 ? 3.145 -10.858 -0.637 1.00 89.56 72 ASP A C 1
ATOM 606 O O . ASP A 1 72 ? 2.558 -11.083 0.424 1.00 89.56 72 ASP A O 1
ATOM 610 N N . LEU A 1 73 ? 3.998 -9.838 -0.774 1.00 89.12 73 LEU A N 1
ATOM 611 C CA . LEU A 1 73 ? 4.271 -8.885 0.296 1.00 89.12 73 LEU A CA 1
ATOM 612 C C . LEU A 1 73 ? 2.984 -8.167 0.717 1.00 89.12 73 LEU A C 1
ATOM 614 O O . LEU A 1 73 ? 2.641 -8.219 1.896 1.00 89.12 73 LEU A O 1
ATOM 618 N N . MET A 1 74 ? 2.236 -7.574 -0.222 1.00 89.25 74 MET A N 1
ATOM 619 C CA . MET A 1 74 ? 0.996 -6.841 0.084 1.00 89.25 74 MET A CA 1
ATOM 620 C C . MET A 1 74 ? -0.065 -7.739 0.722 1.00 89.25 74 MET A C 1
ATOM 622 O O . MET A 1 74 ? -0.688 -7.357 1.713 1.00 89.25 74 MET A O 1
ATOM 626 N N . ARG A 1 75 ? -0.217 -8.967 0.216 1.00 89.12 75 ARG A N 1
ATOM 627 C CA . ARG A 1 75 ? -1.109 -9.972 0.804 1.00 89.12 75 ARG A CA 1
ATOM 628 C C . ARG A 1 75 ? -0.676 -10.361 2.220 1.00 89.12 75 ARG A C 1
ATOM 630 O O . ARG A 1 75 ? -1.523 -10.510 3.099 1.00 89.12 75 ARG A O 1
ATOM 637 N N . SER A 1 76 ? 0.625 -10.515 2.466 1.00 89.69 76 SER A N 1
ATOM 638 C CA . SER A 1 76 ? 1.147 -10.912 3.781 1.00 89.69 76 SER A CA 1
ATOM 639 C C . SER A 1 76 ? 1.022 -9.830 4.859 1.00 89.69 76 SER A C 1
ATOM 641 O O . SER A 1 76 ? 1.014 -10.172 6.035 1.00 89.69 76 SER A O 1
ATOM 643 N N . LEU A 1 77 ? 0.851 -8.550 4.497 1.00 89.06 77 LEU A N 1
ATOM 644 C CA . LEU A 1 77 ? 0.722 -7.456 5.473 1.00 89.06 77 LEU A CA 1
ATOM 645 C C . LEU A 1 77 ? -0.492 -7.610 6.401 1.00 89.06 77 LEU A C 1
ATOM 647 O O . LEU A 1 77 ? -0.427 -7.222 7.566 1.00 89.06 77 LEU A O 1
ATOM 651 N N . LYS A 1 78 ? -1.599 -8.158 5.886 1.00 88.56 78 LYS A N 1
ATOM 652 C CA . LYS A 1 78 ? -2.838 -8.385 6.651 1.00 88.56 78 LYS A CA 1
ATOM 653 C C . LYS A 1 78 ? -3.406 -9.799 6.515 1.00 88.56 78 LYS A C 1
ATOM 655 O O . LYS A 1 78 ? -4.459 -10.073 7.075 1.00 88.56 78 LYS A O 1
ATOM 660 N N . HIS A 1 79 ? -2.739 -10.683 5.769 1.00 88.50 79 HIS A N 1
ATOM 661 C CA . HIS A 1 79 ? -3.214 -12.038 5.456 1.00 88.50 79 HIS A CA 1
ATOM 662 C C . HIS A 1 79 ? -4.641 -12.083 4.873 1.00 88.50 79 HIS A C 1
ATOM 664 O O . HIS A 1 79 ? -5.356 -13.068 5.038 1.00 88.50 79 HIS A O 1
ATOM 670 N N . GLN A 1 80 ? -5.040 -11.029 4.158 1.00 87.88 80 GLN A N 1
ATOM 671 C CA . GLN A 1 80 ? -6.346 -10.886 3.512 1.00 87.88 80 GLN A CA 1
ATOM 672 C C . GLN A 1 80 ? -6.163 -10.501 2.034 1.00 87.88 80 GLN A C 1
ATOM 674 O O . GLN A 1 80 ? -5.067 -10.071 1.651 1.00 87.88 80 GLN A O 1
ATOM 679 N N . PRO A 1 81 ? -7.200 -10.639 1.188 1.00 88.69 81 PRO A N 1
ATOM 680 C CA . PRO A 1 81 ? -7.171 -10.093 -0.164 1.00 88.69 81 PRO A CA 1
ATOM 681 C C . PRO A 1 81 ? -6.854 -8.591 -0.148 1.00 88.69 81 PRO A C 1
ATOM 683 O O . PRO A 1 81 ? -7.331 -7.855 0.717 1.00 88.69 81 PRO A O 1
ATOM 686 N N . PHE A 1 82 ? -6.041 -8.140 -1.100 1.00 89.31 82 PHE A N 1
ATOM 687 C CA . PHE A 1 82 ? -5.712 -6.727 -1.285 1.00 89.31 82 PHE A CA 1
ATOM 688 C C . PHE A 1 82 ? -6.349 -6.208 -2.576 1.00 89.31 82 PHE A C 1
ATOM 690 O O . PHE A 1 82 ? -6.659 -6.981 -3.484 1.00 89.31 82 PHE A O 1
ATOM 697 N N . MET A 1 83 ? -6.532 -4.896 -2.659 1.00 89.19 83 MET A N 1
ATOM 698 C CA . MET A 1 83 ? -7.082 -4.223 -3.828 1.00 89.19 83 MET A CA 1
ATOM 699 C C . MET A 1 83 ? -5.947 -3.716 -4.719 1.00 89.19 83 MET A C 1
ATOM 701 O O . MET A 1 83 ? -5.076 -2.975 -4.267 1.00 89.19 83 MET A O 1
ATOM 705 N N . LEU A 1 84 ? -5.948 -4.100 -5.993 1.00 89.56 84 LEU A N 1
ATOM 706 C CA . LEU A 1 84 ? -5.088 -3.463 -6.986 1.00 89.56 84 LEU A CA 1
ATOM 707 C C . LEU A 1 84 ? -5.785 -2.175 -7.436 1.00 89.56 84 LEU A C 1
ATOM 709 O O . LEU A 1 84 ? -6.732 -2.243 -8.216 1.00 89.56 84 LEU A O 1
ATOM 713 N N . MET A 1 85 ? -5.364 -1.036 -6.888 1.00 89.56 85 MET A N 1
ATOM 714 C CA . MET A 1 85 ? -6.010 0.253 -7.151 1.00 89.56 85 MET A CA 1
ATOM 715 C C . MET A 1 85 ? -5.581 0.821 -8.493 1.00 89.56 85 MET A C 1
ATOM 717 O O . MET A 1 85 ? -6.420 1.301 -9.252 1.00 89.56 85 MET A O 1
ATOM 721 N N . GLU A 1 86 ? -4.296 0.698 -8.819 1.00 85.25 86 GLU A N 1
ATOM 722 C CA . GLU A 1 86 ? -3.779 1.205 -10.077 1.00 85.25 86 GLU A CA 1
ATOM 723 C C . GLU A 1 86 ? -2.939 0.176 -10.834 1.00 85.25 86 GLU A C 1
ATOM 725 O O . GLU A 1 86 ? -2.103 -0.550 -10.286 1.00 85.25 86 GLU A O 1
ATOM 730 N N . SER A 1 87 ? -3.154 0.138 -12.148 1.00 83.62 87 SER A N 1
ATOM 731 C CA . SER A 1 87 ? -2.291 -0.555 -13.097 1.00 83.62 87 SER A CA 1
ATOM 732 C C . SER A 1 87 ? -2.326 0.176 -14.434 1.00 83.62 87 SER A C 1
ATOM 734 O O . SER A 1 87 ? -3.380 0.645 -14.863 1.00 83.62 87 SER A O 1
ATOM 736 N N . ALA A 1 88 ? -1.177 0.293 -15.101 1.00 76.69 88 ALA A N 1
ATOM 737 C CA . ALA A 1 88 ? -1.130 0.913 -16.422 1.00 76.69 88 ALA A CA 1
ATOM 738 C C . ALA A 1 88 ? -1.623 -0.076 -17.490 1.00 76.69 88 ALA A C 1
ATOM 740 O O . ALA A 1 88 ? -0.944 -1.087 -17.716 1.00 76.69 88 ALA A O 1
ATOM 741 N N . PRO A 1 89 ? -2.730 0.224 -18.198 1.00 70.56 89 PRO A N 1
ATOM 742 C CA . PRO A 1 89 ? -3.203 -0.627 -19.282 1.00 70.56 89 PRO A CA 1
ATOM 743 C C . PRO A 1 89 ? -2.210 -0.638 -20.455 1.00 70.56 89 PRO A C 1
ATOM 745 O O . PRO A 1 89 ? -1.917 -1.684 -21.020 1.00 70.56 89 PRO A O 1
ATOM 748 N N . SER A 1 90 ? -1.630 0.510 -20.804 1.00 70.38 90 SER A N 1
ATOM 749 C CA . SER A 1 90 ? -0.752 0.643 -21.970 1.00 70.38 90 SER A CA 1
ATOM 750 C C . SER A 1 90 ? 0.651 1.092 -21.575 1.00 70.38 90 SER A C 1
ATOM 752 O O . SER A 1 90 ? 1.561 0.274 -21.467 1.00 70.38 90 SER A O 1
ATOM 754 N N . GLN A 1 91 ? 0.820 2.387 -21.345 1.00 73.62 91 GLN A N 1
ATOM 755 C CA . GLN A 1 91 ? 2.087 3.038 -21.055 1.00 73.62 91 GLN A CA 1
ATOM 756 C C . GLN A 1 91 ? 1.978 3.834 -19.764 1.00 73.62 91 GLN A C 1
ATOM 758 O O . GLN A 1 91 ? 0.897 4.244 -19.346 1.00 73.62 91 GLN A O 1
ATOM 763 N N . VAL A 1 92 ? 3.132 4.088 -19.165 1.00 80.62 92 VAL A N 1
ATOM 764 C CA . VAL A 1 92 ? 3.294 5.085 -18.109 1.00 80.62 92 VAL A CA 1
ATOM 765 C C . VAL A 1 92 ? 4.081 6.260 -18.670 1.00 80.62 92 VAL A C 1
ATOM 767 O O . VAL A 1 92 ? 4.931 6.083 -19.532 1.00 80.62 92 VAL A O 1
ATOM 770 N N . ASN A 1 93 ? 3.830 7.472 -18.203 1.00 82.44 93 ASN A N 1
ATOM 771 C CA . ASN A 1 93 ? 4.490 8.677 -18.716 1.00 82.44 93 ASN A CA 1
ATOM 772 C C . ASN A 1 93 ? 5.861 8.956 -18.074 1.00 82.44 93 ASN A C 1
ATOM 774 O O . ASN A 1 93 ? 6.664 9.680 -18.649 1.00 82.44 93 ASN A O 1
ATOM 778 N N . TRP A 1 94 ? 6.119 8.419 -16.880 1.00 80.94 94 TRP A N 1
ATOM 779 C CA . TRP A 1 94 ? 7.271 8.789 -16.047 1.00 80.94 94 TRP A CA 1
ATOM 780 C C . TRP A 1 94 ? 8.455 7.814 -16.114 1.00 80.94 94 TRP A C 1
ATOM 782 O O . TRP A 1 94 ? 9.500 8.091 -15.525 1.00 80.94 94 TRP A O 1
ATOM 792 N N . GLN A 1 95 ? 8.326 6.667 -16.791 1.00 81.06 95 GLN A N 1
ATOM 793 C CA . GLN A 1 95 ? 9.462 5.756 -16.962 1.00 81.06 95 GLN A CA 1
ATOM 794 C C . GLN A 1 95 ? 10.421 6.292 -18.040 1.00 81.06 95 GLN A C 1
ATOM 796 O O . GLN A 1 95 ? 9.964 6.863 -19.028 1.00 81.06 95 GLN A O 1
ATOM 801 N N . PRO A 1 96 ? 11.747 6.079 -17.900 1.00 79.25 96 PRO A N 1
ATOM 802 C CA . PRO A 1 96 ? 12.726 6.487 -18.915 1.00 79.25 96 PRO A CA 1
ATOM 803 C C . PRO A 1 96 ? 12.465 5.875 -20.296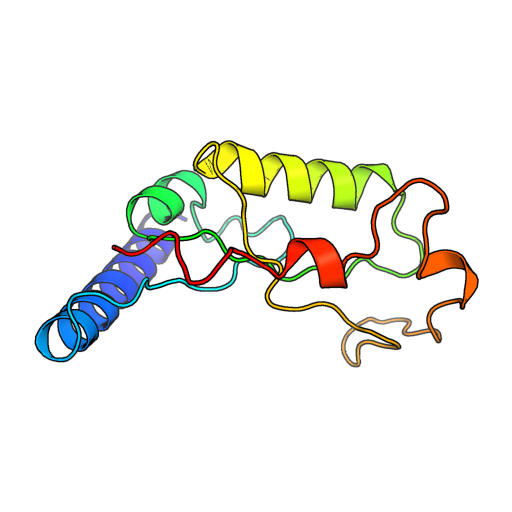 1.00 79.25 96 PRO A C 1
ATOM 805 O O . PRO A 1 96 ? 12.840 6.442 -21.318 1.00 79.25 96 PRO A O 1
ATOM 808 N N . TYR A 1 97 ? 11.834 4.702 -20.316 1.00 77.88 97 TYR A N 1
ATOM 809 C CA . TYR A 1 97 ? 11.420 4.010 -21.520 1.00 77.88 97 TYR A CA 1
ATOM 810 C C . TYR A 1 97 ? 10.017 3.443 -21.308 1.00 77.88 97 TYR A C 1
ATOM 812 O O . TYR A 1 97 ? 9.820 2.575 -20.456 1.00 77.88 97 TYR A O 1
ATOM 820 N N . SER A 1 98 ? 9.058 3.933 -22.095 1.00 76.81 98 SER A N 1
ATOM 821 C CA . SER A 1 98 ? 7.632 3.612 -21.964 1.00 76.81 98 SER A CA 1
ATOM 822 C C . SER A 1 98 ? 7.076 2.979 -23.240 1.00 76.81 98 SER A C 1
ATOM 824 O O . SER A 1 98 ? 6.293 3.602 -23.959 1.00 76.81 98 SER A O 1
ATOM 826 N N . PRO A 1 99 ? 7.486 1.745 -23.569 1.00 74.50 99 PRO A N 1
ATOM 827 C CA . PRO A 1 99 ? 6.965 1.053 -24.736 1.00 74.50 99 PRO A CA 1
ATOM 828 C C . PRO A 1 99 ? 5.490 0.705 -24.531 1.00 74.50 99 PRO A C 1
ATOM 830 O O . PRO A 1 99 ? 5.029 0.497 -23.405 1.00 74.50 99 PRO A O 1
ATOM 833 N N . LEU A 1 100 ? 4.751 0.597 -25.637 1.00 73.50 100 LEU A N 1
ATOM 834 C CA . LEU A 1 100 ? 3.420 -0.003 -25.613 1.00 73.50 100 LEU A CA 1
ATOM 835 C C . LEU A 1 100 ? 3.504 -1.402 -24.997 1.00 73.50 100 LEU A C 1
ATOM 837 O O . LEU A 1 100 ? 4.366 -2.207 -25.357 1.00 73.50 100 LEU A O 1
ATOM 841 N N . ARG A 1 101 ? 2.603 -1.684 -24.057 1.00 67.00 101 ARG A N 1
ATOM 842 C CA . ARG A 1 101 ? 2.474 -3.011 -23.466 1.00 67.00 101 ARG A CA 1
ATOM 843 C C . ARG A 1 101 ? 1.989 -4.005 -24.522 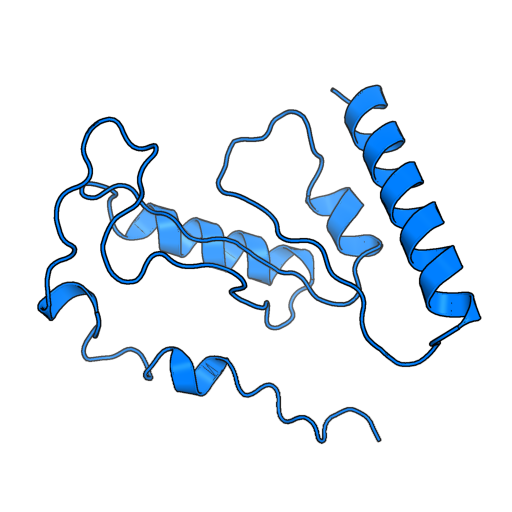1.00 67.00 101 ARG A C 1
ATOM 845 O O . ARG A 1 101 ? 1.011 -3.751 -25.219 1.00 67.00 101 ARG A O 1
ATOM 852 N N . ASP A 1 102 ? 2.691 -5.128 -24.605 1.00 68.69 102 ASP A N 1
ATOM 853 C CA . ASP A 1 102 ? 2.404 -6.222 -25.531 1.00 68.69 102 ASP A CA 1
ATOM 854 C C . ASP A 1 102 ? 1.055 -6.897 -25.216 1.00 68.69 102 ASP A C 1
ATOM 856 O O . ASP A 1 102 ? 0.717 -7.092 -24.043 1.00 68.69 102 ASP A O 1
ATOM 860 N N . LEU A 1 103 ? 0.298 -7.262 -26.256 1.00 60.59 103 LEU A N 1
ATOM 861 C CA . LEU A 1 103 ? -1.041 -7.853 -26.158 1.00 60.59 103 LEU A CA 1
ATOM 862 C C . LEU A 1 103 ? -1.019 -9.197 -25.415 1.00 60.59 103 LEU A C 1
ATOM 864 O O . LEU A 1 103 ? -1.885 -9.447 -24.578 1.00 60.59 103 LEU A O 1
ATOM 868 N N . ASP A 1 104 ? 0.021 -10.007 -25.612 1.00 64.38 104 ASP A N 1
ATOM 869 C CA . ASP A 1 104 ? 0.146 -11.316 -24.957 1.00 64.38 104 ASP A CA 1
ATOM 870 C C . ASP A 1 104 ? 0.494 -11.210 -23.461 1.00 64.38 104 ASP A C 1
ATOM 872 O O . ASP A 1 104 ? 0.217 -12.119 -22.676 1.00 64.38 104 ASP A O 1
ATOM 876 N N . LYS A 1 105 ? 1.029 -10.064 -23.011 1.00 62.38 105 LYS A N 1
ATOM 877 C CA . LYS A 1 105 ? 1.325 -9.815 -21.588 1.00 62.38 105 LYS A CA 1
ATOM 878 C C . LYS A 1 105 ? 0.082 -9.451 -20.762 1.00 62.38 105 LYS A C 1
ATOM 880 O O . LYS A 1 105 ? 0.167 -9.430 -19.534 1.00 62.38 105 LYS A O 1
ATOM 885 N N . TRP A 1 106 ? -1.062 -9.179 -21.395 1.00 55.53 106 TRP A N 1
ATOM 886 C CA . TRP A 1 106 ? -2.327 -8.879 -20.707 1.00 55.53 106 TRP A CA 1
ATOM 887 C C . TRP A 1 106 ? -2.960 -10.091 -20.038 1.00 55.53 106 TRP A C 1
ATOM 889 O O . TRP A 1 106 ? -3.583 -9.980 -18.980 1.00 55.53 106 TRP A O 1
ATOM 899 N N . ARG A 1 107 ? -2.841 -11.252 -20.677 1.00 54.09 107 ARG A N 1
ATOM 900 C CA . ARG A 1 107 ? -3.5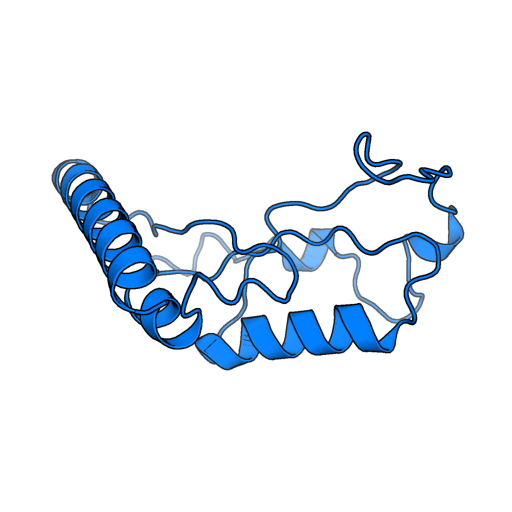85 -12.448 -20.308 1.00 54.09 107 ARG A CA 1
ATOM 901 C C . ARG A 1 107 ? -2.603 -13.585 -20.116 1.00 54.09 107 ARG A C 1
ATOM 903 O O . ARG A 1 107 ? -2.348 -14.354 -21.033 1.00 54.09 107 ARG A O 1
ATOM 910 N N . GLN A 1 108 ? -2.076 -13.714 -18.899 1.00 51.00 108 GLN A N 1
ATOM 911 C CA . GLN A 1 108 ? -1.394 -14.950 -18.532 1.00 51.00 108 GLN A CA 1
ATOM 912 C C . GLN A 1 108 ? -2.412 -16.097 -18.667 1.00 51.00 108 GLN A C 1
ATOM 914 O O . GLN A 1 108 ? -3.452 -16.036 -18.006 1.00 51.00 108 GLN A O 1
ATOM 919 N N . PRO A 1 109 ? -2.166 -17.112 -19.518 1.00 44.62 109 PRO A N 1
ATOM 920 C CA . PRO A 1 109 ? -3.190 -18.080 -19.922 1.00 44.62 109 PRO A CA 1
ATOM 921 C C . PRO A 1 109 ? -3.820 -18.855 -18.754 1.00 44.62 109 PRO A C 1
ATOM 923 O O . PRO A 1 109 ? -4.953 -19.312 -18.870 1.00 44.62 109 PRO A O 1
ATOM 926 N N . ASN A 1 110 ? -3.125 -18.927 -17.612 1.00 40.50 110 ASN A N 1
ATOM 927 C CA . ASN A 1 110 ? -3.559 -19.632 -16.404 1.00 40.50 110 ASN A CA 1
ATOM 928 C C . ASN A 1 110 ? -3.962 -18.709 -15.239 1.00 40.50 110 ASN A C 1
ATOM 930 O O . ASN A 1 110 ? -4.291 -19.195 -14.158 1.00 40.50 110 ASN A O 1
ATOM 934 N N . CYS A 1 111 ? -3.955 -17.388 -15.426 1.00 40.50 111 CYS A N 1
ATOM 935 C CA . CYS A 1 111 ? -4.499 -16.458 -14.441 1.00 40.50 111 CYS A CA 1
ATOM 936 C C . CYS A 1 111 ? -5.957 -16.168 -14.792 1.00 40.50 111 CYS A C 1
ATOM 938 O O . CYS A 1 111 ? -6.272 -15.824 -15.935 1.00 40.50 111 CYS A O 1
ATOM 940 N N . ARG A 1 112 ? -6.860 -16.267 -13.805 1.00 30.97 112 ARG A N 1
ATOM 941 C CA . ARG A 1 112 ? -8.214 -15.722 -13.967 1.00 30.97 112 ARG A CA 1
ATOM 942 C C . ARG A 1 112 ? -8.088 -14.264 -14.430 1.00 30.97 112 ARG A C 1
ATOM 944 O O . ARG A 1 112 ? -7.181 -13.574 -13.956 1.00 30.97 112 ARG A O 1
ATOM 951 N N . PRO A 1 113 ? -8.956 -13.793 -15.343 1.00 31.98 113 PRO A N 1
ATOM 952 C CA . PRO A 1 113 ? -8.935 -12.402 -15.772 1.00 31.98 113 PRO A CA 1
ATOM 953 C C . PRO A 1 113 ? -8.919 -11.490 -14.541 1.00 31.98 113 PRO A C 1
ATOM 955 O O . PRO A 1 113 ? -9.714 -11.695 -13.628 1.00 31.98 113 PRO A O 1
ATOM 958 N N . TRP A 1 114 ? -8.014 -10.513 -14.481 1.00 37.66 114 TRP A N 1
ATOM 959 C CA . TRP A 1 114 ? -7.832 -9.675 -13.287 1.00 37.66 114 TRP A CA 1
ATOM 960 C C . TRP A 1 114 ? -9.116 -8.934 -12.885 1.00 37.66 114 TRP A C 1
ATOM 962 O O . TRP A 1 114 ? -9.393 -8.785 -11.699 1.00 37.66 114 TRP A O 1
ATOM 972 N N . TRP A 1 115 ? -9.965 -8.590 -13.857 1.00 28.62 115 TRP A N 1
ATOM 973 C CA . TRP A 1 115 ? -11.303 -8.014 -13.654 1.00 28.62 115 TRP A CA 1
ATOM 974 C C . TRP A 1 115 ? -12.238 -8.904 -12.816 1.00 28.62 115 TRP A C 1
ATOM 976 O O . TRP A 1 115 ? -13.135 -8.393 -12.158 1.00 28.62 115 TRP A O 1
ATOM 986 N N . LEU A 1 116 ? -12.010 -10.222 -12.791 1.00 28.53 116 LEU A N 1
ATOM 987 C CA . LEU A 1 116 ? -12.754 -11.180 -11.965 1.00 28.53 116 LEU A CA 1
ATOM 988 C C . LEU A 1 116 ? -12.255 -11.238 -10.509 1.00 28.53 116 LEU A C 1
ATOM 990 O O . LEU A 1 116 ? -12.945 -11.801 -9.667 1.00 28.53 116 LEU A O 1
ATOM 994 N N . MET A 1 117 ? -11.082 -10.669 -10.192 1.00 30.44 117 MET A N 1
ATOM 995 C CA . MET A 1 117 ? -10.595 -10.519 -8.808 1.00 30.44 117 MET A CA 1
ATOM 996 C C . MET A 1 117 ? -10.978 -9.172 -8.172 1.00 30.44 117 MET A C 1
ATOM 998 O O . MET A 1 117 ? -10.808 -9.007 -6.969 1.00 30.44 117 MET A O 1
ATOM 1002 N N . VAL A 1 118 ? -11.521 -8.225 -8.950 1.00 31.77 118 VAL A N 1
ATOM 1003 C CA . VAL A 1 118 ? -12.006 -6.916 -8.456 1.00 31.77 118 VAL A CA 1
ATOM 1004 C C . VAL A 1 118 ? -13.414 -7.015 -7.853 1.00 31.77 118 VAL A C 1
ATOM 1006 O O . VAL A 1 118 ? -13.859 -6.118 -7.144 1.00 31.77 118 VAL A O 1
ATOM 1009 N N . GLN A 1 119 ? -14.110 -8.136 -8.041 1.00 28.77 119 GLN A N 1
ATOM 1010 C CA . GLN A 1 119 ? -15.324 -8.429 -7.287 1.00 28.77 119 GLN A CA 1
ATOM 1011 C C . GLN A 1 119 ? -14.951 -8.972 -5.906 1.00 28.77 119 GLN A C 1
ATOM 1013 O O . GLN A 1 119 ? -15.066 -10.165 -5.633 1.00 28.77 119 GLN A O 1
ATOM 1018 N N . ILE A 1 120 ? -14.564 -8.069 -5.000 1.00 35.72 120 ILE A N 1
ATOM 1019 C CA . ILE A 1 120 ? -15.035 -8.231 -3.624 1.00 35.72 120 ILE A CA 1
ATOM 1020 C C . ILE A 1 120 ? -16.562 -8.237 -3.760 1.00 35.72 120 ILE A C 1
ATOM 1022 O O . ILE A 1 120 ? -17.112 -7.258 -4.276 1.00 35.72 120 ILE A O 1
ATOM 1026 N N . PRO A 1 121 ? -17.269 -9.330 -3.425 1.00 26.92 121 PRO A N 1
ATOM 1027 C CA . PRO A 1 121 ? -18.715 -9.284 -3.429 1.00 26.92 121 PRO A CA 1
ATOM 1028 C C . PRO A 1 121 ? -19.117 -8.168 -2.466 1.00 26.92 121 PRO A C 1
ATOM 1030 O O . PRO A 1 121 ? -18.829 -8.238 -1.276 1.00 26.92 121 PRO A O 1
ATOM 1033 N N . PHE A 1 122 ? -19.796 -7.146 -2.985 1.00 32.00 122 PHE A N 1
ATOM 1034 C CA . PHE A 1 122 ? -20.359 -6.045 -2.195 1.00 32.00 122 PHE A CA 1
ATOM 1035 C C . PHE A 1 122 ? -21.266 -6.558 -1.050 1.00 32.00 122 PHE A C 1
ATOM 1037 O O . PHE A 1 122 ? -21.547 -5.839 -0.103 1.00 32.00 122 PHE A O 1
ATOM 1044 N N . ASN A 1 123 ? -21.663 -7.835 -1.107 1.00 30.47 123 ASN A N 1
ATOM 1045 C CA . ASN A 1 123 ? -22.478 -8.543 -0.124 1.00 30.47 123 ASN A CA 1
ATOM 1046 C C . ASN A 1 123 ? -21.738 -9.046 1.131 1.00 30.47 123 ASN A C 1
ATOM 1048 O O . ASN A 1 123 ? -22.378 -9.696 1.951 1.00 30.47 123 ASN A O 1
ATOM 1052 N N . SER A 1 124 ? -20.432 -8.813 1.315 1.00 31.31 124 SER A N 1
ATOM 1053 C CA . SER A 1 124 ? -19.752 -9.196 2.571 1.00 31.31 124 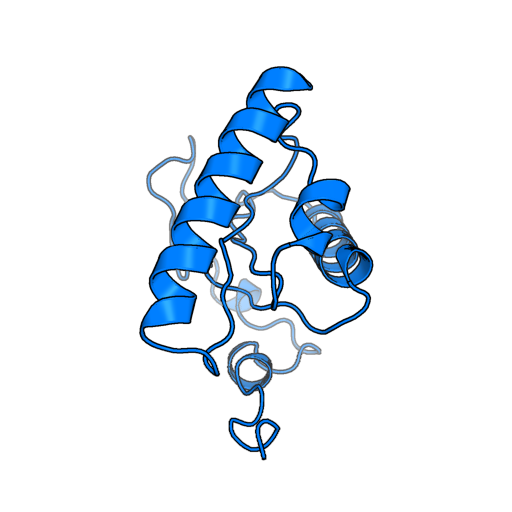SER A CA 1
ATOM 1054 C C . SER A 1 124 ? -19.844 -8.143 3.686 1.00 31.31 124 SER A C 1
ATOM 1056 O O . SER A 1 124 ? -19.200 -8.304 4.719 1.00 31.31 124 SER A O 1
ATOM 1058 N N . PHE A 1 125 ? -20.634 -7.085 3.484 1.00 34.16 125 PHE A N 1
ATOM 1059 C CA . PHE A 1 125 ? -21.022 -6.118 4.510 1.00 34.16 125 PHE A CA 1
ATOM 1060 C C . PHE A 1 125 ? -22.535 -6.222 4.746 1.00 34.16 125 PHE A C 1
ATOM 1062 O O . PHE A 1 125 ? -23.315 -5.460 4.184 1.00 34.16 125 PHE A O 1
ATOM 1069 N N . ASN A 1 126 ? -22.937 -7.238 5.508 1.00 33.41 126 ASN A N 1
ATOM 1070 C CA . ASN A 1 126 ? -24.226 -7.347 6.196 1.00 33.41 126 ASN A CA 1
ATOM 1071 C C . ASN A 1 126 ? -24.022 -8.209 7.441 1.00 33.41 126 ASN A C 1
ATOM 1073 O O . ASN A 1 126 ? -23.333 -9.248 7.312 1.00 33.41 126 ASN A O 1
#